Protein AF-A0A6V7LRV6-F1 (afdb_monomer_lite)

Radius of gyration: 21.23 Å; chains: 1; bounding box: 20×84×20 Å

Structure (mmCIF, N/CA/C/O backbone):
data_AF-A0A6V7LRV6-F1
#
_entry.id   AF-A0A6V7LRV6-F1
#
loop_
_atom_site.group_PDB
_atom_site.id
_atom_site.type_symbol
_atom_site.label_atom_id
_atom_site.label_alt_id
_atom_site.label_comp_id
_atom_site.label_asym_id
_atom_site.label_entity_id
_atom_site.label_seq_id
_atom_site.pdbx_PDB_ins_code
_atom_site.Cartn_x
_atom_site.Cartn_y
_atom_site.Cartn_z
_atom_site.occupancy
_atom_site.B_iso_or_equiv
_atom_site.auth_seq_id
_atom_site.auth_comp_id
_atom_site.auth_asym_id
_atom_site.auth_atom_id
_atom_site.pdbx_PDB_model_num
ATOM 1 N N . GLY A 1 1 ? -7.934 -67.846 2.203 1.00 54.09 1 GLY A N 1
ATOM 2 C CA . GLY A 1 1 ? -7.003 -67.003 2.974 1.00 54.09 1 GLY A CA 1
ATOM 3 C C . GLY A 1 1 ? -7.784 -65.853 3.563 1.00 54.09 1 GLY A C 1
ATOM 4 O O . GLY A 1 1 ? -8.547 -65.244 2.829 1.00 54.09 1 GLY A O 1
ATOM 5 N N . GLN A 1 2 ? -7.664 -65.626 4.872 1.00 43.97 2 GLN A N 1
ATOM 6 C CA . GLN A 1 2 ? -8.264 -64.480 5.566 1.00 43.97 2 GLN A CA 1
ATOM 7 C C . GLN A 1 2 ? -7.405 -63.217 5.394 1.00 43.97 2 GLN A C 1
ATOM 9 O O . GLN A 1 2 ? -6.201 -63.338 5.177 1.00 43.97 2 GLN A O 1
ATOM 14 N N . GLY A 1 3 ? -8.004 -62.034 5.571 1.00 44.41 3 GLY A N 1
ATOM 15 C CA . GLY A 1 3 ? -7.276 -60.767 5.681 1.00 44.41 3 GLY A CA 1
ATOM 16 C C . GLY A 1 3 ? -8.178 -59.556 5.943 1.00 44.41 3 GLY A C 1
ATOM 17 O O . GLY A 1 3 ? -8.504 -58.815 5.026 1.00 44.41 3 GLY A O 1
ATOM 18 N N . THR A 1 4 ? -8.585 -59.366 7.198 1.00 63.84 4 THR A N 1
ATOM 19 C CA . THR A 1 4 ? -9.092 -58.112 7.789 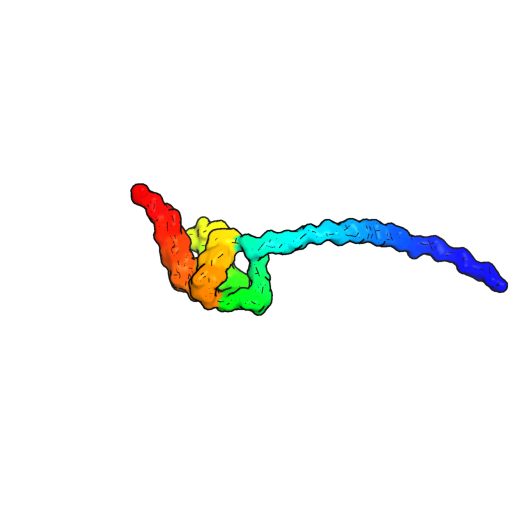1.00 63.84 4 THR A CA 1
ATOM 20 C C . THR A 1 4 ? -7.953 -57.121 8.034 1.00 63.84 4 THR A C 1
ATOM 22 O O . THR A 1 4 ? -6.991 -57.534 8.669 1.00 63.84 4 THR A O 1
ATOM 25 N N . THR A 1 5 ? -8.120 -55.830 7.708 1.00 56.16 5 THR A N 1
ATOM 26 C CA . THR A 1 5 ? -7.652 -54.699 8.548 1.00 56.16 5 THR A CA 1
ATOM 27 C C . THR A 1 5 ? -8.402 -53.401 8.230 1.00 56.16 5 THR A C 1
ATOM 29 O O . THR A 1 5 ? -8.364 -52.904 7.106 1.00 56.16 5 THR A O 1
ATOM 32 N N . SER A 1 6 ? -9.024 -52.847 9.271 1.00 53.44 6 SER A N 1
ATOM 33 C CA . SER A 1 6 ? -9.402 -51.444 9.492 1.00 53.44 6 SER A CA 1
ATOM 34 C C . SER A 1 6 ? -8.314 -50.473 9.013 1.00 53.44 6 SER A C 1
ATOM 36 O O . SER A 1 6 ? -7.130 -50.742 9.188 1.00 53.44 6 SER A O 1
ATOM 38 N N . SER A 1 7 ? -8.608 -49.318 8.423 1.00 53.09 7 SER A N 1
ATOM 39 C CA . SER A 1 7 ? -8.865 -47.997 9.046 1.00 53.09 7 SER A CA 1
ATOM 40 C C . SER A 1 7 ? -8.725 -47.017 7.862 1.00 53.09 7 SER A C 1
ATOM 42 O O . SER A 1 7 ? -7.893 -47.258 6.997 1.00 53.09 7 SER A O 1
ATOM 44 N N . LEU A 1 8 ? -9.446 -45.920 7.686 1.00 50.12 8 LEU A N 1
ATOM 45 C CA . LEU A 1 8 ? -9.533 -44.771 8.568 1.00 50.12 8 LEU A CA 1
ATOM 46 C C . LEU A 1 8 ? -10.584 -43.864 7.910 1.00 50.12 8 LEU A C 1
ATOM 48 O O . LEU A 1 8 ? -10.428 -43.479 6.751 1.00 50.12 8 LEU A O 1
ATOM 52 N N . ALA A 1 9 ? -11.660 -43.534 8.617 1.00 54.19 9 ALA A N 1
ATOM 53 C CA . ALA A 1 9 ? -12.490 -42.408 8.221 1.00 54.19 9 ALA A CA 1
ATOM 54 C C . ALA A 1 9 ? -11.660 -41.142 8.465 1.00 54.19 9 ALA A C 1
ATOM 56 O O . ALA A 1 9 ? -11.602 -40.634 9.584 1.00 54.19 9 ALA A O 1
ATOM 57 N N . THR A 1 10 ? -10.958 -40.655 7.443 1.00 45.31 10 THR A N 1
ATOM 58 C CA . THR A 1 10 ? -10.384 -39.311 7.465 1.00 45.31 10 THR A CA 1
ATOM 59 C C . THR A 1 10 ? -11.538 -38.336 7.333 1.00 45.31 10 THR A C 1
ATOM 61 O O . THR A 1 10 ? -11.952 -37.932 6.249 1.00 45.31 10 THR A O 1
ATOM 64 N N . ASN A 1 11 ? -12.077 -37.979 8.493 1.00 49.12 11 ASN A N 1
ATOM 65 C CA . ASN A 1 11 ? -12.909 -36.815 8.707 1.00 49.12 11 ASN A CA 1
ATOM 66 C C . ASN A 1 11 ? -12.049 -35.562 8.477 1.00 49.12 11 ASN A C 1
ATOM 68 O O . ASN A 1 11 ? -11.713 -34.832 9.406 1.00 49.12 11 ASN A O 1
ATOM 72 N N . SER A 1 12 ? -11.638 -35.331 7.232 1.00 45.94 12 SER A N 1
ATOM 73 C CA . SER A 1 12 ? -11.119 -34.044 6.810 1.00 45.94 12 SER A CA 1
ATOM 74 C C . SER A 1 12 ? -12.330 -33.154 6.593 1.00 45.94 12 SER A C 1
ATOM 76 O O . SER A 1 12 ? -12.809 -32.976 5.476 1.00 45.94 12 SER A O 1
ATOM 78 N N . THR A 1 13 ? -12.824 -32.576 7.687 1.00 45.25 13 THR A N 1
ATOM 79 C CA . THR A 1 13 ? -13.342 -31.210 7.665 1.00 45.25 13 THR A CA 1
ATOM 80 C C . THR A 1 13 ? -12.245 -30.344 7.054 1.00 45.25 13 THR A C 1
ATOM 82 O O . THR A 1 13 ? -11.450 -29.727 7.756 1.00 45.25 13 THR A O 1
ATOM 85 N N . ALA A 1 14 ? -12.167 -30.340 5.723 1.00 49.09 14 ALA A N 1
ATOM 86 C CA . ALA A 1 14 ? -11.673 -29.209 4.981 1.00 49.09 14 ALA A CA 1
ATOM 87 C C . ALA A 1 14 ? -12.679 -28.108 5.299 1.00 49.09 14 ALA A C 1
ATOM 89 O O . ALA A 1 14 ? -13.681 -27.929 4.612 1.00 49.09 14 ALA A O 1
ATOM 90 N N . THR A 1 15 ? -12.463 -27.438 6.431 1.00 45.94 15 THR A N 1
ATOM 91 C CA . THR A 1 15 ? -12.903 -26.070 6.608 1.00 45.94 15 THR A CA 1
ATOM 92 C C . THR A 1 15 ? -12.432 -25.371 5.350 1.00 45.94 15 THR A C 1
ATOM 94 O O . THR A 1 15 ? -11.242 -25.123 5.161 1.00 45.94 15 THR A O 1
ATOM 97 N N . THR A 1 16 ? -13.368 -25.148 4.433 1.00 47.69 16 THR A N 1
ATOM 98 C CA . THR A 1 16 ? -13.251 -24.195 3.343 1.00 47.69 16 THR A CA 1
ATOM 99 C C . THR A 1 16 ? -13.064 -22.844 4.011 1.00 47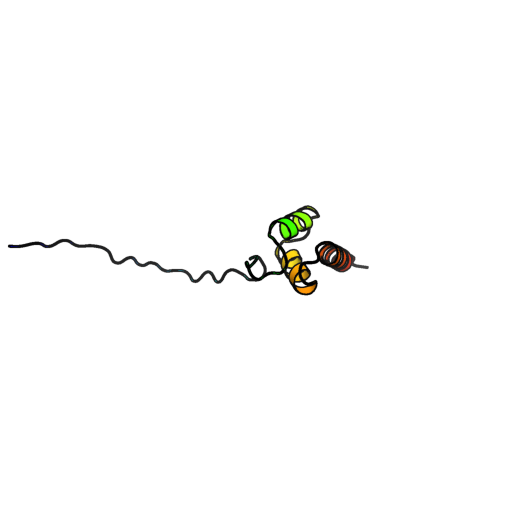.69 16 THR A C 1
ATOM 101 O O . THR A 1 16 ? -13.998 -22.064 4.172 1.00 47.69 16 THR A O 1
A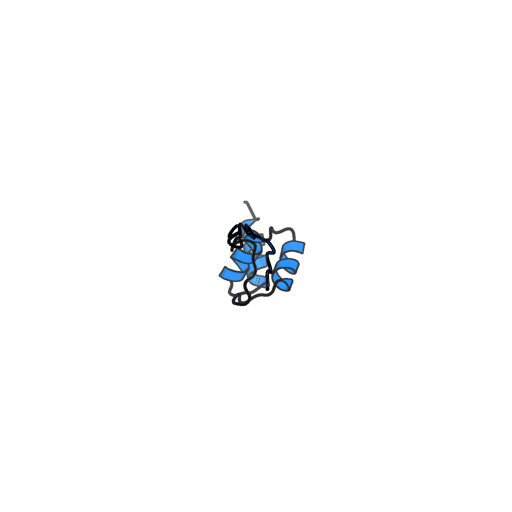TOM 104 N N . SER A 1 17 ? -11.854 -22.612 4.508 1.00 50.38 17 SER A N 1
ATOM 105 C CA . SER A 1 17 ? -11.373 -21.308 4.892 1.00 50.38 17 SER A CA 1
ATOM 106 C C . SE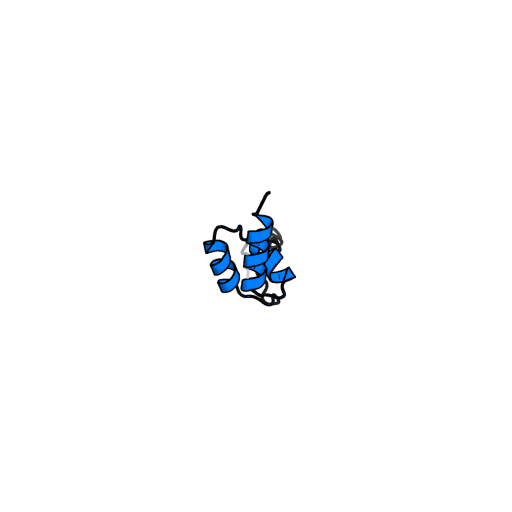R A 1 17 ? -11.178 -20.620 3.557 1.00 50.38 17 SER A C 1
ATOM 108 O O . SER A 1 17 ? -10.108 -20.702 2.958 1.00 50.38 17 SER A O 1
ATOM 110 N N . SER A 1 18 ? -12.277 -20.098 3.000 1.00 59.09 18 SER A N 1
ATOM 111 C CA . SER A 1 18 ? -12.218 -19.238 1.829 1.00 59.09 18 SER A CA 1
ATOM 112 C C . SER A 1 18 ? -11.164 -18.193 2.158 1.00 59.09 18 SER A C 1
ATOM 114 O O . SER A 1 18 ? -11.368 -17.451 3.125 1.00 59.09 18 SER A O 1
ATOM 116 N N . PRO A 1 19 ? -10.019 -18.174 1.453 1.00 58.59 19 PRO A N 1
ATOM 117 C CA . PRO A 1 19 ? -8.970 -17.221 1.755 1.00 58.59 19 PRO A CA 1
ATOM 118 C C . PRO A 1 19 ? -9.616 -15.847 1.697 1.00 58.59 19 PRO A C 1
ATOM 120 O O . PRO A 1 19 ? -10.220 -15.504 0.679 1.00 58.59 19 PRO A O 1
ATOM 123 N N . ASN A 1 20 ? -9.589 -15.098 2.806 1.00 70.94 20 ASN A N 1
ATOM 124 C CA . ASN A 1 20 ? -10.196 -13.777 2.820 1.00 70.94 20 ASN A CA 1
ATOM 125 C C . ASN A 1 20 ? -9.526 -12.983 1.690 1.00 70.94 20 ASN A C 1
ATOM 127 O O . ASN A 1 20 ? -8.314 -12.745 1.754 1.00 70.94 20 ASN A O 1
ATOM 131 N N . PRO A 1 21 ? -10.271 -12.584 0.643 1.00 68.81 21 PRO A N 1
ATOM 132 C CA . PRO A 1 21 ? -9.664 -11.940 -0.515 1.00 68.81 21 PRO A CA 1
ATOM 133 C C . PRO A 1 21 ? -9.043 -10.603 -0.115 1.00 68.81 21 PRO A C 1
ATOM 135 O O . PRO A 1 21 ? -8.117 -10.144 -0.768 1.00 68.81 21 PRO A O 1
ATOM 138 N N . ALA A 1 22 ? -9.503 -10.007 0.986 1.00 74.56 22 ALA A N 1
ATOM 139 C CA . ALA A 1 22 ? -8.922 -8.807 1.563 1.00 74.56 22 ALA A CA 1
ATOM 140 C C . ALA A 1 22 ? -7.465 -8.998 2.020 1.00 74.56 22 ALA A C 1
ATOM 142 O O . ALA A 1 22 ? -6.688 -8.066 1.918 1.00 74.56 22 ALA A O 1
ATOM 143 N N . THR A 1 23 ? -7.062 -10.176 2.501 1.00 80.06 23 THR A N 1
ATOM 144 C CA . THR A 1 23 ? -5.717 -10.393 3.076 1.00 80.06 23 THR A CA 1
ATOM 145 C C . THR A 1 23 ? -4.831 -11.310 2.236 1.00 80.06 23 THR A C 1
ATOM 147 O O . THR A 1 23 ? -3.627 -11.413 2.488 1.00 80.06 23 THR A O 1
ATOM 150 N N . THR A 1 24 ? -5.408 -11.950 1.222 1.00 85.94 24 THR A N 1
ATOM 151 C CA . THR A 1 24 ? -4.720 -12.917 0.368 1.00 85.94 24 THR A CA 1
ATOM 152 C C . THR A 1 24 ? -4.317 -12.269 -0.950 1.00 85.94 24 THR A C 1
ATOM 154 O O . THR A 1 24 ? -5.176 -11.799 -1.699 1.00 85.94 24 THR A O 1
ATOM 157 N N . VAL A 1 25 ? -3.013 -12.274 -1.238 1.00 87.69 25 VAL A N 1
ATOM 158 C CA . VAL A 1 25 ? -2.471 -11.918 -2.555 1.00 87.69 25 VAL A CA 1
ATOM 159 C C . VAL A 1 25 ? -2.609 -13.138 -3.452 1.00 87.69 25 VAL A C 1
ATOM 161 O O . VAL A 1 25 ? -2.116 -14.216 -3.126 1.00 87.69 25 VAL A O 1
ATOM 164 N N . SER A 1 26 ? -3.326 -12.985 -4.553 1.00 84.69 26 SER A N 1
ATOM 165 C CA . SER A 1 26 ? -3.508 -14.024 -5.553 1.00 84.69 26 SER A CA 1
ATOM 166 C C . SER A 1 26 ? -2.389 -13.946 -6.586 1.00 84.69 26 SER A C 1
ATOM 168 O O . SER A 1 26 ? -1.900 -12.870 -6.904 1.00 84.69 26 SER A O 1
ATOM 170 N N . THR A 1 27 ? -2.005 -15.069 -7.185 1.00 81.25 27 THR A N 1
ATOM 171 C CA . THR A 1 27 ? -1.014 -15.093 -8.278 1.00 81.25 27 THR A CA 1
ATOM 172 C C . THR A 1 27 ? -1.492 -14.375 -9.542 1.00 81.25 27 THR A C 1
ATOM 174 O O . THR A 1 27 ? -0.684 -14.077 -10.413 1.00 81.25 27 THR A O 1
ATOM 177 N N . SER A 1 28 ? -2.798 -14.109 -9.645 1.00 86.00 28 SER A N 1
ATOM 178 C CA . SER A 1 28 ? -3.391 -13.291 -10.706 1.00 86.00 28 SER A CA 1
ATOM 179 C C . SER A 1 28 ? -3.382 -11.790 -10.389 1.00 86.00 28 SER A C 1
ATOM 181 O O . SER A 1 28 ? -3.793 -11.002 -11.242 1.00 86.00 28 SER A O 1
ATOM 183 N N . ASP A 1 29 ? -2.984 -11.384 -9.179 1.00 88.50 29 ASP A N 1
ATOM 184 C CA . ASP A 1 29 ? -2.913 -9.970 -8.828 1.00 88.50 29 ASP A CA 1
ATOM 185 C C . ASP A 1 29 ? -1.746 -9.285 -9.566 1.00 88.50 29 ASP A C 1
ATOM 187 O O . ASP A 1 29 ? -0.677 -9.875 -9.732 1.00 88.50 29 ASP A O 1
ATOM 191 N N . PRO A 1 30 ? -1.901 -8.014 -9.973 1.00 91.12 30 PRO A N 1
ATOM 192 C CA . PRO A 1 30 ? -0.860 -7.262 -10.680 1.00 91.12 30 PRO A CA 1
ATOM 193 C C . PRO A 1 30 ? 0.292 -6.791 -9.768 1.00 91.12 30 PRO A C 1
ATOM 195 O O . PRO A 1 30 ? 1.108 -5.961 -10.159 1.00 91.12 30 PRO A O 1
ATOM 198 N N . PHE A 1 31 ? 0.362 -7.292 -8.536 1.00 91.56 31 PHE A N 1
ATOM 199 C CA . PHE A 1 31 ? 1.369 -6.959 -7.534 1.00 91.56 31 PHE A CA 1
ATOM 200 C C . PHE A 1 31 ? 1.802 -8.210 -6.779 1.00 91.56 31 PHE A C 1
ATOM 202 O O . PHE A 1 31 ? 1.128 -9.236 -6.776 1.00 91.56 31 PHE A O 1
ATOM 209 N N . THR A 1 32 ? 2.938 -8.106 -6.097 1.00 92.69 32 THR A N 1
ATOM 210 C CA . THR A 1 32 ? 3.503 -9.202 -5.309 1.00 92.69 32 THR A CA 1
ATOM 211 C C . THR A 1 32 ? 3.330 -8.960 -3.816 1.00 92.69 32 THR A C 1
ATOM 213 O O . THR A 1 32 ? 3.077 -7.840 -3.366 1.00 92.69 32 THR A O 1
ATOM 216 N N . GLU A 1 33 ? 3.545 -10.005 -3.019 1.00 90.56 33 GLU A N 1
ATOM 217 C CA . GLU A 1 33 ? 3.593 -9.873 -1.562 1.00 90.56 33 GLU A CA 1
ATOM 218 C C . GLU A 1 33 ? 4.694 -8.904 -1.094 1.00 90.56 33 GLU A C 1
ATOM 220 O O . GLU A 1 33 ? 4.530 -8.248 -0.069 1.00 90.56 33 GLU A O 1
ATOM 225 N N . ALA A 1 34 ? 5.772 -8.730 -1.870 1.00 92.00 34 ALA A N 1
ATOM 226 C CA . ALA A 1 34 ? 6.798 -7.731 -1.576 1.00 92.00 34 ALA A CA 1
ATOM 227 C C . ALA A 1 34 ? 6.237 -6.299 -1.623 1.00 92.00 34 ALA A C 1
ATOM 229 O O . ALA A 1 34 ? 6.542 -5.502 -0.735 1.00 92.00 34 ALA A O 1
ATOM 230 N N . ASN A 1 35 ? 5.366 -5.990 -2.593 1.00 90.81 35 ASN A N 1
ATOM 231 C CA . ASN A 1 35 ? 4.697 -4.686 -2.674 1.00 90.81 35 ASN A CA 1
ATOM 232 C C . ASN A 1 35 ? 3.783 -4.475 -1.465 1.00 90.81 35 ASN A C 1
ATOM 234 O O . ASN A 1 35 ? 3.796 -3.405 -0.864 1.00 90.81 35 ASN A O 1
ATOM 238 N N . VAL A 1 36 ? 3.033 -5.511 -1.075 1.00 93.00 36 VAL A N 1
ATOM 239 C CA . VAL A 1 36 ? 2.170 -5.453 0.111 1.00 93.00 36 VAL A CA 1
ATOM 240 C C . VAL A 1 36 ? 3.010 -5.184 1.360 1.00 93.00 36 VAL A C 1
ATOM 242 O O . VAL A 1 36 ? 2.757 -4.213 2.065 1.00 93.00 36 VAL A O 1
ATOM 245 N N . LYS A 1 37 ? 4.082 -5.955 1.574 1.00 93.50 37 LYS A N 1
ATOM 246 C CA . LYS A 1 37 ? 4.999 -5.814 2.715 1.00 93.50 37 LYS A CA 1
ATOM 247 C C . LYS A 1 37 ? 5.641 -4.423 2.789 1.00 93.50 37 LYS A C 1
ATOM 249 O O . LYS A 1 37 ? 5.798 -3.877 3.882 1.00 93.50 37 LYS A O 1
ATOM 254 N N . ALA A 1 38 ? 6.027 -3.855 1.644 1.00 93.06 38 ALA A N 1
ATOM 255 C CA . ALA A 1 38 ? 6.641 -2.531 1.573 1.00 93.06 38 ALA A CA 1
ATOM 256 C C . ALA A 1 38 ? 5.692 -1.447 2.106 1.00 93.06 38 ALA A C 1
ATOM 258 O O . ALA A 1 38 ? 6.106 -0.605 2.898 1.00 93.06 38 ALA A O 1
ATOM 259 N N . ILE A 1 39 ? 4.412 -1.519 1.738 1.00 92.38 39 ILE A N 1
ATOM 260 C CA . ILE A 1 39 ? 3.391 -0.558 2.167 1.00 92.38 39 ILE A CA 1
ATOM 261 C C . ILE A 1 39 ? 2.902 -0.865 3.593 1.00 92.38 39 ILE A C 1
ATOM 263 O O . ILE A 1 39 ? 2.694 0.056 4.378 1.00 92.38 39 ILE A O 1
ATOM 267 N N . GLU A 1 40 ? 2.804 -2.141 3.982 1.00 93.06 40 GLU A N 1
ATOM 268 C CA . GLU A 1 40 ? 2.538 -2.549 5.373 1.00 93.06 40 GLU A CA 1
ATOM 269 C C . GLU A 1 40 ? 3.588 -1.977 6.340 1.00 93.06 40 GLU A C 1
ATOM 271 O O . GLU A 1 40 ? 3.254 -1.554 7.445 1.00 93.06 40 GLU A O 1
ATOM 276 N N . THR A 1 41 ? 4.855 -1.890 5.912 1.00 92.56 41 THR A N 1
ATOM 277 C CA . THR A 1 41 ? 5.953 -1.312 6.713 1.00 92.56 41 THR A CA 1
ATOM 278 C C . THR A 1 41 ? 5.756 0.183 6.993 1.00 92.56 41 THR A C 1
ATOM 280 O O . THR A 1 41 ? 6.276 0.696 7.980 1.00 92.56 41 THR A O 1
ATOM 283 N N . LEU A 1 42 ? 4.962 0.884 6.177 1.00 89.06 42 LEU A N 1
ATOM 284 C CA . LEU A 1 42 ? 4.592 2.284 6.408 1.00 89.06 42 LEU A CA 1
ATOM 285 C C . LEU A 1 42 ? 3.505 2.442 7.487 1.00 89.06 42 LEU A C 1
ATOM 287 O O . LEU A 1 42 ? 3.180 3.565 7.863 1.00 89.06 42 LEU A O 1
ATOM 291 N N . GLY A 1 43 ? 2.950 1.334 7.992 1.00 90.50 43 GLY A N 1
ATOM 292 C CA . GLY A 1 43 ? 1.925 1.314 9.037 1.00 90.50 43 GLY A CA 1
ATOM 293 C C . GLY A 1 43 ? 0.495 1.136 8.522 1.00 90.50 43 GLY A C 1
ATOM 294 O O . GLY A 1 43 ? -0.448 1.269 9.300 1.00 90.50 43 GLY A O 1
ATOM 295 N N . PHE A 1 44 ? 0.310 0.831 7.235 1.00 90.62 44 PHE A N 1
ATOM 296 C CA . PHE A 1 44 ? -1.012 0.558 6.672 1.00 90.62 44 PHE A CA 1
ATOM 297 C C . PHE A 1 44 ? -1.413 -0.912 6.862 1.00 90.62 44 PHE A C 1
ATOM 299 O O . PHE A 1 44 ? -0.580 -1.805 6.702 1.00 90.62 44 PHE A O 1
ATOM 306 N N . PRO A 1 45 ? -2.686 -1.206 7.175 1.00 91.38 45 PRO A N 1
ATOM 307 C CA . PRO A 1 45 ? -3.134 -2.578 7.362 1.00 91.38 45 PRO A CA 1
ATOM 308 C C . PRO A 1 45 ? -3.174 -3.323 6.024 1.00 91.38 45 PRO A C 1
ATOM 310 O O . PRO A 1 45 ? -3.681 -2.806 5.027 1.00 91.38 45 PRO A O 1
ATOM 313 N N . ARG A 1 46 ? -2.718 -4.583 6.023 1.00 92.38 46 ARG A N 1
ATOM 314 C CA . ARG A 1 46 ? -2.651 -5.457 4.836 1.00 92.38 46 ARG A CA 1
ATOM 315 C C . ARG A 1 46 ? -3.897 -5.419 3.958 1.00 92.38 46 ARG A C 1
ATOM 317 O O . ARG A 1 46 ? -3.794 -5.407 2.737 1.00 92.38 46 ARG A O 1
ATOM 324 N N . ALA A 1 47 ? -5.068 -5.423 4.592 1.00 91.06 47 ALA A N 1
ATOM 325 C CA . ALA A 1 47 ? -6.348 -5.452 3.902 1.00 91.06 47 ALA A CA 1
ATOM 326 C C . ALA A 1 47 ? -6.583 -4.211 3.032 1.00 91.06 47 ALA A C 1
ATOM 328 O O . ALA A 1 47 ? -6.990 -4.341 1.878 1.00 91.06 47 ALA A O 1
ATOM 329 N N . ASP A 1 48 ? -6.277 -3.025 3.565 1.00 91.94 48 ASP A N 1
ATOM 330 C CA . ASP A 1 48 ? -6.357 -1.785 2.798 1.00 91.94 48 ASP A CA 1
ATOM 331 C C . ASP A 1 48 ? -5.261 -1.746 1.729 1.00 91.94 48 ASP A C 1
ATOM 333 O O . ASP A 1 48 ? -5.539 -1.383 0.593 1.00 91.94 48 ASP A O 1
ATOM 337 N N . VAL A 1 49 ? -4.046 -2.209 2.044 1.00 93.00 49 VAL A N 1
ATOM 338 C CA . VAL A 1 49 ? -2.937 -2.275 1.078 1.00 93.00 49 VAL A CA 1
ATOM 339 C C . VAL A 1 49 ? -3.294 -3.109 -0.150 1.00 93.00 49 VAL A C 1
ATOM 341 O O . VAL A 1 49 ? -3.113 -2.656 -1.277 1.00 93.00 49 VAL A O 1
ATOM 344 N N . ILE A 1 50 ? -3.828 -4.312 0.050 1.00 92.94 50 ILE A N 1
ATOM 345 C CA . ILE A 1 50 ? -4.241 -5.205 -1.039 1.00 92.94 50 ILE A CA 1
ATOM 346 C C . ILE A 1 50 ? -5.406 -4.598 -1.825 1.00 92.94 50 ILE A C 1
ATOM 348 O O . ILE A 1 50 ? -5.406 -4.659 -3.054 1.00 92.94 50 ILE A O 1
ATOM 352 N N . ALA A 1 51 ? -6.388 -4.000 -1.145 1.00 92.00 51 ALA A N 1
ATOM 353 C CA . ALA A 1 51 ? -7.515 -3.348 -1.807 1.00 92.00 51 ALA A CA 1
ATOM 354 C C . ALA A 1 51 ? -7.055 -2.186 -2.703 1.00 92.00 51 ALA A C 1
ATOM 356 O O . ALA A 1 51 ? -7.472 -2.096 -3.859 1.00 92.00 51 ALA A O 1
ATOM 357 N N . GLU A 1 52 ? -6.156 -1.340 -2.200 1.00 93.12 52 GLU A N 1
ATOM 358 C CA . GLU A 1 52 ? -5.627 -0.199 -2.941 1.00 93.12 52 GLU A CA 1
ATOM 359 C C . GLU A 1 52 ? -4.696 -0.649 -4.078 1.00 93.12 52 GLU A C 1
ATOM 361 O O . GLU A 1 52 ? -4.839 -0.181 -5.205 1.00 93.12 52 GLU A O 1
ATOM 366 N N . LEU A 1 53 ? -3.815 -1.627 -3.851 1.00 93.44 53 LEU A N 1
ATOM 367 C CA . LEU A 1 53 ? -2.988 -2.197 -4.918 1.00 93.44 53 LEU A CA 1
ATOM 368 C C . LEU A 1 53 ? -3.844 -2.805 -6.035 1.00 93.44 53 LEU A C 1
ATOM 370 O O . LEU A 1 53 ? -3.562 -2.565 -7.203 1.00 93.44 53 LEU A O 1
ATOM 374 N N . ARG A 1 54 ? -4.929 -3.525 -5.722 1.00 92.88 54 ARG A N 1
ATOM 375 C CA . ARG A 1 54 ? -5.868 -4.016 -6.750 1.00 92.88 54 ARG A CA 1
ATOM 376 C C . ARG A 1 54 ? -6.518 -2.879 -7.523 1.00 92.88 54 ARG A C 1
ATOM 378 O O . ARG A 1 54 ? -6.631 -2.948 -8.744 1.00 92.88 54 ARG A O 1
ATOM 385 N N . ARG A 1 55 ? -6.922 -1.825 -6.818 1.00 92.00 55 ARG A N 1
ATOM 386 C CA . ARG A 1 55 ? -7.575 -0.654 -7.405 1.00 92.00 55 ARG A CA 1
ATOM 387 C C . ARG A 1 55 ? -6.650 0.135 -8.333 1.00 92.00 55 ARG A C 1
ATOM 389 O O . ARG A 1 55 ? -7.114 0.641 -9.350 1.00 92.00 55 ARG A O 1
ATOM 396 N N . PHE A 1 56 ? -5.364 0.214 -8.006 1.00 93.38 56 PHE A N 1
ATOM 397 C CA . PHE A 1 56 ? -4.346 0.908 -8.798 1.00 93.38 56 PHE A CA 1
ATOM 398 C C . PHE A 1 56 ? -3.537 -0.031 -9.707 1.00 93.38 56 PHE A C 1
ATOM 400 O O . PHE A 1 56 ? -2.436 0.312 -10.124 1.00 93.38 56 PHE A O 1
ATOM 407 N N . ASN A 1 57 ? -4.065 -1.217 -10.032 1.00 91.00 57 ASN A N 1
ATOM 408 C CA . AS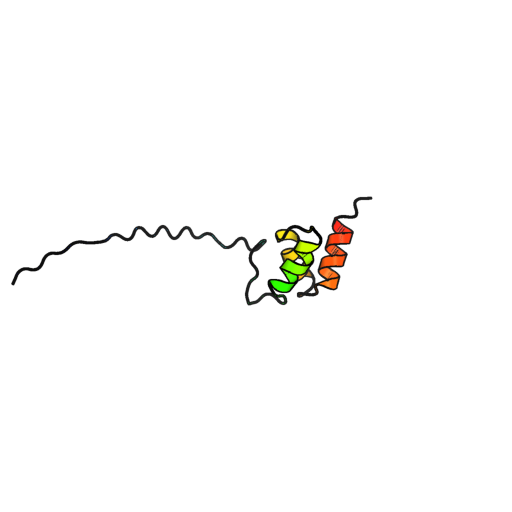N A 1 57 ? -3.425 -2.178 -10.938 1.00 91.00 57 ASN A CA 1
ATOM 409 C C . ASN A 1 57 ? -1.977 -2.544 -10.537 1.00 91.00 57 ASN A C 1
ATOM 411 O O . ASN A 1 57 ? -1.089 -2.686 -11.373 1.00 91.00 57 ASN A O 1
ATOM 415 N N . GLY A 1 58 ? -1.744 -2.685 -9.235 1.00 90.38 58 GLY A N 1
ATOM 416 C CA . GLY A 1 58 ? -0.476 -3.079 -8.630 1.00 90.38 58 GLY A CA 1
ATOM 417 C C . GLY A 1 58 ? 0.533 -1.949 -8.443 1.00 90.38 58 GLY A C 1
ATOM 418 O O . GLY A 1 58 ? 1.652 -2.206 -7.993 1.00 90.38 58 GLY A O 1
ATOM 419 N N . ASP A 1 59 ? 0.145 -0.708 -8.740 1.00 93.94 59 ASP A N 1
ATOM 420 C CA . ASP A 1 59 ? 0.998 0.465 -8.591 1.00 93.94 59 ASP A CA 1
ATOM 421 C C . ASP A 1 59 ? 1.194 0.820 -7.108 1.00 93.94 59 ASP A C 1
ATOM 423 O O . ASP A 1 59 ? 0.311 1.363 -6.438 1.00 93.94 59 ASP A O 1
ATOM 427 N N . GLY A 1 60 ? 2.372 0.482 -6.580 1.00 90.50 60 GLY A N 1
ATOM 428 C CA . GLY A 1 60 ? 2.704 0.692 -5.171 1.00 90.50 60 GLY A CA 1
ATOM 429 C C . GLY A 1 60 ? 2.780 2.164 -4.771 1.00 90.50 60 GLY A C 1
ATOM 430 O O . GLY A 1 60 ? 2.416 2.508 -3.645 1.00 90.50 60 GLY A O 1
ATOM 431 N N . ASN A 1 61 ? 3.186 3.047 -5.686 1.00 92.75 61 ASN A N 1
ATOM 432 C CA . ASN A 1 61 ? 3.276 4.477 -5.405 1.00 92.75 61 ASN A CA 1
ATOM 433 C C . ASN A 1 61 ? 1.876 5.082 -5.277 1.00 92.75 61 ASN A C 1
ATOM 435 O O . ASN A 1 61 ? 1.601 5.789 -4.306 1.00 92.75 61 ASN A O 1
ATOM 439 N N . GLN A 1 62 ? 0.977 4.765 -6.213 1.00 93.50 62 GLN A N 1
ATOM 440 C CA . GLN A 1 62 ? -0.406 5.241 -6.164 1.00 93.50 62 GLN A CA 1
ATOM 441 C C . GLN A 1 62 ? -1.186 4.636 -4.996 1.00 93.50 62 GLN A C 1
ATOM 443 O O . GLN A 1 62 ? -1.881 5.369 -4.296 1.00 93.50 62 GLN A O 1
ATOM 448 N N . ALA A 1 63 ? -1.020 3.337 -4.726 1.00 93.75 63 ALA A N 1
ATOM 449 C CA . ALA A 1 63 ? -1.624 2.688 -3.564 1.00 93.75 63 ALA A CA 1
ATOM 450 C C . ALA A 1 63 ? -1.181 3.356 -2.253 1.00 93.75 63 ALA A C 1
ATOM 452 O O . ALA A 1 63 ? -2.018 3.700 -1.422 1.00 93.75 63 ALA A O 1
ATOM 453 N N . THR A 1 64 ? 0.118 3.627 -2.095 1.00 92.62 64 THR A N 1
ATOM 454 C CA . THR A 1 64 ? 0.652 4.323 -0.913 1.00 92.62 64 THR A CA 1
ATOM 455 C C . THR A 1 64 ? 0.107 5.745 -0.796 1.00 92.62 64 THR A C 1
ATOM 457 O O . THR A 1 64 ? -0.316 6.157 0.284 1.00 92.62 64 THR A O 1
ATOM 460 N N . ALA A 1 65 ? 0.088 6.502 -1.897 1.00 92.50 65 ALA A N 1
ATOM 461 C CA . ALA A 1 65 ? -0.439 7.863 -1.914 1.00 92.50 65 ALA A CA 1
ATOM 462 C C . ALA A 1 65 ? -1.931 7.897 -1.550 1.00 92.50 65 ALA A C 1
ATOM 464 O O . ALA A 1 65 ? -2.350 8.734 -0.752 1.00 92.50 65 ALA A O 1
ATOM 465 N N . ALA A 1 66 ? -2.721 6.962 -2.080 1.00 92.12 66 ALA A N 1
ATOM 466 C CA . ALA A 1 66 ? -4.140 6.838 -1.781 1.00 92.12 66 ALA A CA 1
ATOM 467 C C . ALA A 1 66 ? -4.399 6.437 -0.324 1.00 92.12 66 ALA A C 1
ATOM 469 O O . ALA A 1 66 ? -5.269 7.023 0.314 1.00 92.12 66 ALA A O 1
ATOM 470 N N . LEU A 1 67 ? -3.622 5.503 0.229 1.00 91.56 67 LEU A N 1
ATOM 471 C CA . LEU A 1 67 ? -3.692 5.133 1.646 1.00 91.56 67 LEU A CA 1
ATOM 472 C C . LEU A 1 67 ? -3.333 6.307 2.558 1.00 91.56 67 LEU A C 1
ATOM 474 O O . LEU A 1 67 ? -4.020 6.564 3.544 1.00 91.56 67 LEU A O 1
ATOM 478 N N . CYS A 1 68 ? -2.298 7.066 2.199 1.00 88.50 68 CYS A N 1
ATOM 479 C CA . CYS A 1 68 ? -1.919 8.280 2.911 1.00 88.50 68 CYS A CA 1
ATOM 480 C C . CYS A 1 68 ? -3.042 9.331 2.858 1.00 88.50 68 CYS A C 1
ATOM 482 O O . CYS A 1 68 ? -3.437 9.867 3.891 1.00 88.50 68 CYS A O 1
ATOM 484 N N . ALA A 1 69 ? -3.633 9.554 1.678 1.00 89.44 69 ALA A N 1
ATOM 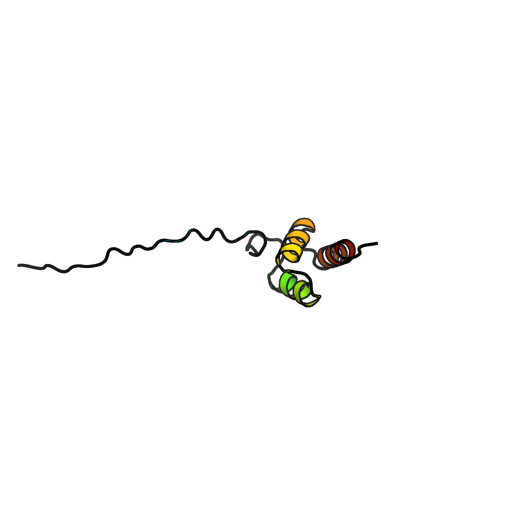485 C CA . ALA A 1 69 ? -4.780 10.443 1.489 1.00 89.44 69 ALA A CA 1
ATOM 486 C C . ALA A 1 69 ? -6.034 9.986 2.254 1.00 89.44 69 ALA A C 1
ATOM 488 O O . ALA A 1 69 ? -6.762 10.816 2.785 1.00 89.44 69 ALA A O 1
ATOM 489 N N . LYS A 1 70 ? -6.277 8.676 2.355 1.00 82.06 70 LYS A N 1
ATOM 490 C CA . LYS A 1 70 ? -7.384 8.088 3.126 1.00 82.06 70 LYS A CA 1
ATOM 491 C C . LYS A 1 70 ? -7.192 8.270 4.635 1.00 82.06 70 LYS A C 1
ATOM 493 O O . LYS A 1 70 ? -8.170 8.445 5.358 1.00 82.06 70 LYS A O 1
ATOM 498 N N . SER A 1 71 ? -5.942 8.255 5.100 1.00 79.25 71 SER A N 1
ATOM 499 C CA . SER A 1 71 ? -5.579 8.518 6.498 1.00 79.25 71 SER A CA 1
ATOM 500 C C . SER A 1 71 ? -5.525 10.010 6.850 1.00 79.25 71 SER A C 1
ATOM 502 O O . SER A 1 71 ? -5.600 10.353 8.031 1.00 79.25 71 SER A O 1
ATOM 504 N N . LEU A 1 72 ? -5.444 10.905 5.857 1.00 77.81 72 LEU A N 1
ATOM 505 C CA . LEU A 1 72 ? -5.586 12.352 6.031 1.00 77.81 72 LEU A CA 1
ATOM 506 C C . LEU A 1 72 ? -7.053 12.705 6.342 1.00 77.81 72 LEU A C 1
ATOM 508 O O . LEU A 1 72 ? -7.833 13.096 5.477 1.00 77.81 72 LEU A O 1
ATOM 512 N N . LYS A 1 73 ? -7.433 12.557 7.613 1.00 61.38 73 LYS A N 1
ATOM 513 C CA . LYS A 1 73 ? -8.659 13.136 8.176 1.00 61.38 73 LYS A CA 1
ATOM 514 C C . LYS A 1 73 ? -8.410 14.620 8.455 1.00 61.38 73 LYS A C 1
ATOM 516 O O . LYS A 1 73 ? -7.662 14.939 9.377 1.00 61.38 73 LYS A O 1
ATOM 521 N N . PHE A 1 74 ? -9.030 15.484 7.658 1.00 55.69 74 PHE A N 1
ATOM 522 C CA . PHE A 1 74 ? -9.193 16.911 7.947 1.00 55.69 74 PHE A CA 1
ATOM 523 C C . PHE A 1 74 ? -10.522 17.159 8.663 1.00 55.69 74 PHE A C 1
ATOM 525 O O . PHE A 1 74 ? -11.480 16.392 8.400 1.00 55.69 74 PHE A O 1
#

InterPro domains:
  IPR009060 UBA-like superfamily [SSF46934] (11-69)

Organism: NCBI:txid1563983

Foldseek 3Di:
DDDDDDDDPPPPPPPPPVPPQLQDDDPPQLADVVLLVVLVVVVDDSSQLSVLCSVVSNPSVRSSVVSVVVVPDD

Secondary structure (DSSP, 8-state):
--------------------TTTPPPTTSSS-HHHHHHHHTTT--HHHHHHHHHHTTT-HHHHHHHHHHHH---

Sequence (74 aa):
GQGTTSSLATNSTATTSSPNPATTVSTSDPFTEANVKAIETLGFPRADVIAELRRFNGDGNQATAALCAKSLKF

pLDDT: mean 78.55, std 17.84, range [43.97, 93.94]